Protein AF-A0A432Y8A5-F1 (afdb_monomer_lite)

Radius of gyration: 12.71 Å; chains: 1; bounding box: 31×30×30 Å

Organism: NCBI:txid263723

Secondary structure (DSSP, 8-state):
------SEEEETTEEEE--TTSEEEEE--TTS-EEEEETTEEEEE---S--BTTEEEEEHHHHHSS--SEEEEEETTEEEEEETT-TT--EEEEP-

Sequence (96 aa):
MLGNEEPFSVTGNTILLRNDNKKLLLVTGDRYKNILVSRSGVEMSEWNAERRPGVRVISLQEIFKRDKTYFFIRAGGIEYQIDLKFEESPITEMKF

pLDDT: mean 91.14, std 10.97, range [37.91, 98.19]

Structure (mmCIF, N/CA/C/O backbone):
data_AF-A0A432Y8A5-F1
#
_entry.id   AF-A0A432Y8A5-F1
#
loop_
_atom_site.group_PDB
_atom_site.id
_atom_site.type_symbol
_atom_site.label_atom_id
_atom_site.label_alt_id
_atom_site.label_comp_id
_atom_site.label_asym_id
_atom_site.label_entity_id
_atom_site.label_seq_id
_atom_site.pdbx_PDB_ins_code
_atom_site.Cartn_x
_atom_site.Cartn_y
_atom_site.Cartn_z
_atom_site.occupancy
_atom_site.B_iso_or_equiv
_atom_site.auth_seq_id
_atom_site.auth_comp_id
_atom_site.auth_asym_id
_atom_site.auth_atom_id
_atom_site.pdbx_PDB_model_num
ATOM 1 N N . MET A 1 1 ? 18.313 -14.303 -18.324 1.00 37.91 1 MET A N 1
ATOM 2 C CA . MET A 1 1 ? 17.405 -14.814 -17.277 1.00 37.91 1 MET A CA 1
ATOM 3 C C . MET A 1 1 ? 16.720 -13.604 -16.663 1.00 37.91 1 MET A C 1
ATOM 5 O O . MET A 1 1 ? 17.399 -12.827 -16.010 1.00 37.91 1 MET A O 1
ATOM 9 N N . LEU A 1 2 ? 15.445 -13.354 -16.974 1.00 46.56 2 LEU A N 1
ATOM 10 C CA . LEU A 1 2 ? 14.686 -12.275 -16.331 1.00 46.56 2 LEU A CA 1
ATOM 11 C C . LEU A 1 2 ? 14.425 -12.727 -14.896 1.00 46.56 2 LEU A C 1
ATOM 13 O O . LEU A 1 2 ? 13.635 -13.643 -14.677 1.00 46.56 2 LEU A O 1
ATOM 17 N N . GLY A 1 3 ? 15.203 -12.178 -13.964 1.00 46.47 3 GLY A N 1
ATOM 18 C CA . GLY A 1 3 ? 15.157 -12.540 -12.557 1.00 46.47 3 GLY A CA 1
ATOM 19 C C . GLY A 1 3 ? 13.729 -12.462 -12.036 1.00 46.47 3 GLY A C 1
ATOM 20 O O . GLY A 1 3 ? 13.020 -11.483 -12.267 1.00 46.47 3 GLY A O 1
ATOM 21 N N . ASN A 1 4 ? 13.319 -13.515 -11.339 1.00 57.06 4 ASN A N 1
ATOM 22 C CA . ASN A 1 4 ? 12.084 -13.598 -10.565 1.00 57.06 4 ASN A CA 1
ATOM 23 C C . ASN A 1 4 ? 12.197 -12.691 -9.320 1.00 57.06 4 ASN A C 1
ATOM 25 O O . ASN A 1 4 ? 11.989 -13.136 -8.196 1.00 57.06 4 ASN A O 1
ATOM 29 N N . GLU A 1 5 ? 12.630 -11.440 -9.497 1.00 64.69 5 GLU A N 1
ATOM 30 C CA . GLU A 1 5 ? 12.723 -10.492 -8.397 1.00 64.69 5 GLU A CA 1
ATOM 31 C C . GLU A 1 5 ? 11.316 -10.238 -7.872 1.00 64.69 5 GLU A C 1
ATOM 33 O O . GLU A 1 5 ? 10.397 -9.902 -8.631 1.00 64.69 5 GLU A O 1
ATOM 38 N N . GLU A 1 6 ? 11.137 -10.448 -6.567 1.00 83.12 6 GLU A N 1
ATOM 39 C CA . GLU A 1 6 ? 9.872 -10.143 -5.923 1.00 83.12 6 GLU A CA 1
ATOM 40 C C . GLU A 1 6 ? 9.510 -8.678 -6.197 1.00 83.12 6 GLU A C 1
ATOM 42 O O . GLU A 1 6 ? 10.354 -7.787 -6.058 1.00 83.12 6 GLU A O 1
ATOM 47 N N . PRO A 1 7 ? 8.255 -8.391 -6.589 1.00 89.50 7 PRO A N 1
ATOM 48 C CA . PRO A 1 7 ? 7.874 -7.050 -7.017 1.00 89.50 7 PRO A CA 1
ATOM 49 C C . PRO A 1 7 ? 7.917 -6.028 -5.874 1.00 89.50 7 PRO A C 1
ATOM 51 O O . PRO A 1 7 ? 7.792 -4.829 -6.122 1.00 89.50 7 PRO A O 1
ATOM 54 N N . PHE A 1 8 ? 8.101 -6.484 -4.635 1.00 94.56 8 PHE A N 1
ATOM 55 C CA . PHE A 1 8 ? 8.144 -5.667 -3.438 1.00 94.56 8 PHE A CA 1
ATOM 56 C C . PHE A 1 8 ? 9.075 -6.269 -2.383 1.00 94.56 8 PHE A C 1
ATOM 58 O O . PHE A 1 8 ? 9.466 -7.426 -2.473 1.00 94.56 8 PHE A O 1
ATOM 65 N N . SER A 1 9 ? 9.401 -5.486 -1.359 1.00 95.19 9 SER A N 1
ATOM 66 C CA . SER A 1 9 ? 9.990 -5.991 -0.116 1.00 95.19 9 SER A CA 1
ATOM 67 C C . SER A 1 9 ? 9.391 -5.289 1.089 1.00 95.19 9 SER A C 1
ATOM 69 O O . SER A 1 9 ? 8.847 -4.193 0.960 1.00 95.19 9 SER A O 1
ATOM 71 N N . VAL A 1 10 ? 9.549 -5.885 2.266 1.00 95.19 10 VAL A N 1
ATOM 72 C CA . VAL A 1 10 ? 9.047 -5.330 3.524 1.00 95.19 10 VAL A CA 1
ATOM 73 C C . VAL A 1 10 ? 10.211 -5.140 4.482 1.00 95.19 10 VAL A C 1
ATOM 75 O O . VAL A 1 10 ? 10.943 -6.087 4.759 1.00 95.19 10 VAL A O 1
ATOM 78 N N . THR A 1 11 ? 10.366 -3.923 4.996 1.00 94.69 11 THR A N 1
ATOM 79 C CA . THR A 1 11 ? 11.391 -3.581 5.987 1.00 94.69 11 THR A CA 1
ATOM 80 C C . THR A 1 11 ? 10.716 -2.898 7.165 1.00 94.69 11 THR A C 1
ATOM 82 O O . THR A 1 11 ? 10.224 -1.777 7.045 1.00 94.69 11 THR A O 1
ATOM 85 N N . GLY A 1 12 ? 10.670 -3.578 8.312 1.00 92.94 12 GLY A N 1
ATOM 86 C CA . GLY A 1 12 ? 9.989 -3.074 9.502 1.00 92.94 12 GLY A CA 1
ATOM 87 C C . GLY A 1 12 ? 8.502 -2.825 9.239 1.00 92.94 12 GLY A C 1
ATOM 88 O O . GLY A 1 12 ? 7.723 -3.768 9.129 1.00 92.94 12 GLY A O 1
ATOM 89 N N . ASN A 1 13 ? 8.118 -1.550 9.146 1.00 95.00 13 ASN A N 1
ATOM 90 C CA . ASN A 1 13 ? 6.741 -1.123 8.893 1.00 95.00 13 ASN A CA 1
ATOM 91 C C . ASN A 1 13 ? 6.519 -0.537 7.488 1.00 95.00 13 ASN A C 1
ATOM 93 O O . ASN A 1 13 ? 5.502 0.112 7.250 1.00 95.00 13 ASN A O 1
ATOM 97 N N . THR A 1 14 ? 7.478 -0.723 6.583 1.00 96.94 14 THR A N 1
ATOM 98 C CA . THR A 1 14 ? 7.465 -0.110 5.255 1.00 96.94 14 THR A CA 1
ATOM 99 C C . THR A 1 14 ? 7.412 -1.182 4.178 1.00 96.94 14 THR A C 1
ATOM 101 O O . THR A 1 14 ? 8.241 -2.093 4.157 1.00 96.94 14 THR A O 1
ATOM 104 N N . ILE A 1 15 ? 6.455 -1.054 3.263 1.00 97.12 15 ILE A N 1
ATOM 105 C CA . ILE A 1 15 ? 6.365 -1.841 2.032 1.00 97.12 15 ILE A CA 1
ATOM 106 C C . ILE A 1 15 ? 7.024 -1.029 0.917 1.00 97.12 15 ILE A C 1
ATOM 108 O O . ILE A 1 15 ? 6.617 0.093 0.649 1.00 97.12 15 ILE A O 1
ATOM 112 N N . LEU A 1 16 ? 8.034 -1.580 0.253 1.00 96.81 16 LEU A N 1
ATOM 113 C CA . LEU A 1 16 ? 8.702 -0.955 -0.889 1.00 96.81 16 LEU A CA 1
ATOM 114 C C . LEU A 1 16 ? 8.288 -1.666 -2.176 1.00 96.81 16 LEU A C 1
ATOM 116 O O . LEU A 1 16 ? 8.555 -2.859 -2.305 1.00 96.81 16 LEU A O 1
ATOM 120 N N . LEU A 1 17 ? 7.713 -0.942 -3.139 1.00 96.25 17 LEU A N 1
ATOM 121 C CA . LEU A 1 17 ? 7.578 -1.413 -4.517 1.00 96.25 17 LEU A CA 1
ATOM 122 C C . LEU A 1 17 ? 8.968 -1.401 -5.169 1.00 96.25 17 LEU A C 1
ATOM 124 O O . LEU A 1 17 ? 9.564 -0.343 -5.340 1.00 96.25 17 LEU A O 1
ATOM 128 N N . ARG A 1 18 ? 9.504 -2.581 -5.495 1.00 93.94 18 ARG A N 1
ATOM 129 C CA . ARG A 1 18 ? 10.824 -2.721 -6.137 1.00 93.94 18 ARG A CA 1
ATOM 130 C C . ARG A 1 18 ? 10.731 -2.695 -7.650 1.00 93.94 18 ARG A C 1
ATOM 132 O O . ARG A 1 18 ? 11.610 -2.165 -8.319 1.00 93.94 18 ARG A O 1
ATOM 139 N N . ASN A 1 19 ? 9.680 -3.315 -8.180 1.00 91.12 19 ASN A N 1
ATOM 140 C CA . ASN A 1 19 ? 9.466 -3.409 -9.611 1.00 91.12 19 ASN A CA 1
ATOM 141 C C . ASN A 1 19 ? 8.349 -2.461 -10.032 1.00 91.12 19 ASN A C 1
ATOM 143 O O . ASN A 1 19 ? 7.169 -2.803 -9.978 1.00 91.12 19 ASN A O 1
ATOM 147 N N . ASP A 1 20 ? 8.753 -1.299 -10.523 1.00 86.62 20 ASP A N 1
ATOM 148 C CA . ASP A 1 20 ? 7.862 -0.245 -10.997 1.00 86.62 20 ASP A CA 1
ATOM 149 C C . ASP A 1 20 ? 6.983 -0.652 -12.198 1.00 86.62 20 ASP A C 1
ATOM 151 O O . ASP A 1 20 ? 5.973 -0.004 -12.474 1.00 86.62 20 ASP A O 1
ATOM 155 N N . ASN A 1 21 ? 7.319 -1.739 -12.906 1.00 90.06 21 ASN A N 1
ATOM 156 C CA . ASN A 1 21 ? 6.489 -2.288 -13.987 1.00 90.06 21 ASN A CA 1
ATOM 157 C C . ASN A 1 21 ? 5.360 -3.199 -13.472 1.00 90.06 21 ASN A C 1
ATOM 159 O O . ASN A 1 21 ? 4.567 -3.718 -14.263 1.00 90.06 21 ASN A O 1
ATOM 163 N N . LYS A 1 22 ? 5.304 -3.457 -12.162 1.00 91.94 22 LYS A N 1
ATOM 164 C CA . LYS A 1 22 ? 4.264 -4.254 -11.510 1.00 91.94 22 LYS A CA 1
ATOM 165 C C . LYS A 1 22 ? 3.419 -3.365 -10.607 1.00 91.94 22 LYS A C 1
ATOM 167 O O . LYS A 1 22 ? 3.855 -2.320 -10.136 1.00 91.94 22 LYS A O 1
ATOM 172 N N . LYS A 1 23 ? 2.192 -3.812 -10.354 1.00 95.88 23 LYS A N 1
ATOM 173 C CA . LYS A 1 23 ? 1.311 -3.223 -9.343 1.00 95.88 23 LYS A CA 1
ATOM 174 C C . LYS A 1 23 ? 1.133 -4.193 -8.185 1.00 95.88 23 LYS A C 1
ATOM 176 O O . LYS A 1 23 ? 1.154 -5.408 -8.401 1.00 95.88 23 LYS A O 1
ATOM 181 N N . LEU A 1 24 ? 0.912 -3.672 -6.985 1.00 96.50 24 LEU A N 1
ATOM 182 C CA . LEU A 1 24 ? 0.506 -4.464 -5.826 1.00 96.50 24 LEU A CA 1
ATOM 183 C C . LEU A 1 24 ? -0.912 -4.074 -5.439 1.00 96.50 24 LEU A C 1
ATOM 185 O O . LEU A 1 24 ? -1.200 -2.891 -5.309 1.00 96.50 24 LEU A O 1
ATOM 189 N N . LEU A 1 25 ? -1.774 -5.057 -5.223 1.00 97.38 25 LEU A N 1
ATOM 190 C CA . LEU A 1 25 ? -3.041 -4.854 -4.5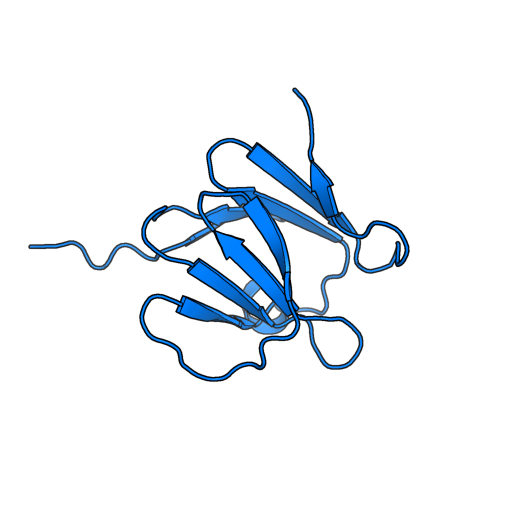38 1.00 97.38 25 LEU A CA 1
ATOM 191 C C . LEU A 1 25 ? -2.882 -5.386 -3.115 1.00 97.38 25 LEU A C 1
ATOM 193 O O . LEU A 1 25 ? -2.785 -6.600 -2.918 1.00 97.38 25 LEU A O 1
ATOM 197 N N . LEU A 1 26 ? -2.813 -4.479 -2.145 1.00 96.69 26 LEU A N 1
ATOM 198 C CA . LEU A 1 26 ? -2.726 -4.805 -0.729 1.00 96.69 26 LEU A CA 1
ATOM 199 C C . LEU A 1 26 ? -4.139 -5.002 -0.180 1.00 96.69 26 LEU A C 1
ATOM 201 O O . LEU A 1 26 ? -4.939 -4.066 -0.156 1.00 96.69 26 LEU A O 1
ATOM 205 N N . VAL A 1 27 ? -4.434 -6.224 0.249 1.00 95.88 27 VAL A N 1
ATOM 206 C CA . VAL A 1 27 ? -5.721 -6.605 0.823 1.00 95.88 27 VAL A CA 1
ATOM 207 C C . VAL A 1 27 ? -5.720 -6.248 2.305 1.00 95.88 27 VAL A C 1
ATOM 209 O O . VAL A 1 27 ? -4.920 -6.787 3.074 1.00 95.88 27 VAL A O 1
ATOM 212 N N . THR A 1 28 ? -6.580 -5.306 2.684 1.00 91.62 28 THR A N 1
ATOM 213 C CA . THR A 1 28 ? -6.633 -4.691 4.023 1.00 91.62 28 THR A CA 1
ATOM 214 C C . THR A 1 28 ? -7.605 -5.401 4.976 1.00 91.62 28 THR A C 1
ATOM 216 O O . THR A 1 28 ? -7.444 -5.279 6.189 1.00 91.62 28 THR A O 1
ATOM 219 N N . GLY A 1 29 ? -8.562 -6.173 4.441 1.00 85.50 29 GLY A N 1
ATOM 220 C CA . GLY A 1 29 ? -9.622 -6.882 5.176 1.00 85.50 29 GLY A CA 1
ATOM 221 C C . GLY A 1 29 ? -11.004 -6.239 4.986 1.00 85.50 29 GLY A C 1
ATOM 222 O O . GLY A 1 29 ? -11.133 -5.257 4.269 1.00 85.50 29 GLY A O 1
ATOM 223 N N . ASP A 1 30 ? -12.044 -6.759 5.644 1.00 86.19 30 ASP A N 1
ATOM 224 C CA . ASP A 1 30 ? -13.443 -6.355 5.372 1.00 86.19 30 ASP A CA 1
ATOM 225 C C . ASP A 1 30 ? -13.798 -4.924 5.812 1.00 86.19 30 ASP A C 1
ATOM 227 O O . ASP A 1 30 ? -14.810 -4.368 5.392 1.00 86.19 30 ASP A O 1
ATOM 231 N N . ARG A 1 31 ? -12.993 -4.324 6.697 1.00 89.62 31 ARG A N 1
ATOM 232 C CA . ARG A 1 31 ? -13.279 -3.003 7.286 1.00 89.62 31 ARG A CA 1
ATOM 233 C C . ARG A 1 31 ? -12.819 -1.832 6.428 1.00 89.62 31 ARG A C 1
ATOM 235 O O . ARG A 1 31 ? -13.291 -0.720 6.636 1.00 89.62 31 ARG A O 1
ATOM 242 N N . TYR A 1 32 ? -11.876 -2.058 5.521 1.00 92.81 32 TYR A N 1
ATOM 243 C CA . TYR A 1 32 ? -11.215 -0.994 4.777 1.00 92.81 32 TYR A CA 1
ATOM 244 C C . TYR A 1 32 ? -11.160 -1.356 3.300 1.00 92.81 32 TYR A C 1
ATOM 246 O O . TYR A 1 32 ? -11.108 -2.525 2.934 1.00 92.81 32 TYR A O 1
ATOM 254 N N . LYS A 1 33 ? -11.129 -0.346 2.429 1.00 95.06 33 LYS A N 1
ATOM 255 C CA . LYS A 1 33 ? -10.856 -0.588 1.010 1.00 95.06 33 LYS A CA 1
ATOM 256 C C . LYS A 1 33 ? -9.437 -1.130 0.840 1.00 95.06 33 LYS A C 1
ATOM 258 O O . LYS A 1 33 ? -8.550 -0.847 1.651 1.00 95.06 33 LYS A O 1
ATOM 263 N N . ASN A 1 34 ? -9.220 -1.901 -0.219 1.00 96.44 34 ASN A N 1
ATOM 264 C CA . ASN A 1 34 ? -7.884 -2.369 -0.574 1.00 96.44 34 ASN A CA 1
ATOM 265 C C . ASN A 1 34 ? -7.032 -1.194 -1.061 1.00 96.44 34 ASN A C 1
ATOM 267 O O . ASN A 1 34 ? -7.556 -0.134 -1.398 1.00 96.44 34 ASN A O 1
ATOM 271 N N . ILE A 1 35 ? -5.718 -1.378 -1.122 1.00 97.62 35 ILE A N 1
ATOM 272 C CA . ILE A 1 35 ? -4.795 -0.324 -1.554 1.00 97.62 35 ILE A CA 1
ATOM 273 C C . ILE A 1 35 ? -4.088 -0.777 -2.821 1.00 97.62 35 ILE A C 1
ATOM 275 O O . ILE A 1 35 ? -3.456 -1.835 -2.837 1.00 97.62 35 ILE A O 1
ATOM 279 N N . LEU A 1 36 ? -4.177 0.023 -3.881 1.00 97.69 36 LEU A N 1
ATOM 280 C CA . LEU A 1 36 ? -3.412 -0.191 -5.100 1.00 97.69 36 LEU A CA 1
ATOM 281 C C . LEU A 1 36 ? -2.108 0.604 -5.024 1.00 97.69 36 LEU A C 1
ATOM 283 O O . LEU A 1 36 ? -2.106 1.813 -4.814 1.00 97.69 36 LEU A O 1
ATOM 287 N N . VAL A 1 37 ? -0.994 -0.094 -5.213 1.00 97.69 37 VAL A N 1
ATOM 288 C CA . VAL A 1 37 ? 0.357 0.469 -5.241 1.00 97.69 37 VAL A CA 1
ATOM 289 C C . VAL A 1 37 ? 0.928 0.295 -6.635 1.00 97.69 37 VAL A C 1
ATOM 291 O O . VAL A 1 37 ? 0.909 -0.800 -7.204 1.00 97.69 37 VAL A O 1
ATOM 294 N N . SER A 1 38 ? 1.463 1.373 -7.187 1.00 96.88 38 SER A N 1
ATOM 295 C CA . SER A 1 38 ? 2.099 1.393 -8.498 1.00 96.88 38 SER A CA 1
ATOM 296 C C . SER A 1 38 ? 3.212 2.434 -8.531 1.00 96.88 38 SER A C 1
ATOM 298 O O . SER A 1 38 ? 3.313 3.262 -7.630 1.00 96.88 38 SER A O 1
ATOM 300 N N . ARG A 1 39 ? 4.014 2.446 -9.600 1.00 95.25 39 ARG A N 1
ATOM 301 C CA . ARG A 1 39 ? 5.014 3.501 -9.817 1.00 95.25 39 ARG A CA 1
ATOM 302 C C . ARG A 1 39 ? 4.421 4.914 -9.736 1.00 95.25 39 ARG A C 1
ATOM 304 O O . ARG A 1 39 ? 5.106 5.822 -9.290 1.00 95.25 39 ARG A O 1
ATOM 311 N N . SER A 1 40 ? 3.180 5.106 -10.193 1.00 94.56 40 SER A N 1
ATOM 312 C CA . SER A 1 40 ? 2.525 6.420 -10.218 1.00 94.56 40 SER A CA 1
ATOM 313 C C . SER A 1 40 ? 1.953 6.857 -8.871 1.00 94.56 40 SER A C 1
ATOM 315 O O . SER A 1 40 ? 1.518 7.996 -8.764 1.00 94.56 40 SER A O 1
ATOM 317 N N . GLY A 1 41 ? 1.928 5.976 -7.868 1.00 96.31 41 GLY A N 1
ATOM 318 C CA . GLY A 1 41 ? 1.475 6.316 -6.525 1.00 96.31 41 GLY A CA 1
ATOM 319 C C . GLY A 1 41 ? 0.678 5.214 -5.839 1.00 96.31 41 GLY A C 1
ATOM 320 O O . GLY A 1 41 ? 0.651 4.054 -6.276 1.00 96.31 41 GLY A O 1
ATOM 321 N N . VAL A 1 42 ? 0.044 5.615 -4.739 1.00 97.81 42 VAL A N 1
ATOM 322 C CA . VAL A 1 42 ? -0.719 4.768 -3.822 1.00 97.81 42 VAL A CA 1
ATOM 323 C C . VAL A 1 42 ? -2.129 5.327 -3.687 1.00 97.81 42 VAL A C 1
ATOM 325 O O . VAL A 1 42 ? -2.297 6.506 -3.386 1.00 97.81 42 VAL A O 1
ATOM 328 N N . GLU A 1 43 ? -3.137 4.482 -3.882 1.00 97.44 43 GLU A N 1
ATOM 329 C CA . GLU A 1 43 ? -4.544 4.885 -3.832 1.00 97.44 43 GLU A CA 1
ATOM 330 C C . GLU A 1 43 ? -5.427 3.821 -3.174 1.00 97.44 43 GLU A C 1
ATOM 332 O O . GLU A 1 43 ? -5.141 2.621 -3.233 1.00 97.44 43 GLU A O 1
ATOM 337 N N . MET A 1 44 ? -6.530 4.260 -2.563 1.00 96.50 44 MET A N 1
ATOM 338 C CA . MET A 1 44 ? -7.595 3.352 -2.139 1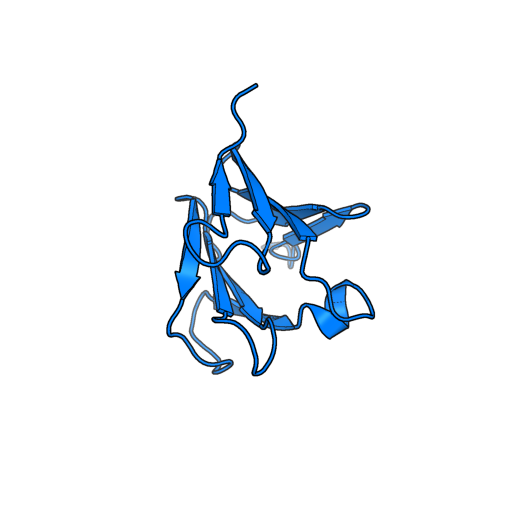.00 96.50 44 MET A CA 1
ATOM 339 C C . MET A 1 44 ? -8.285 2.790 -3.383 1.00 96.50 44 MET A C 1
ATOM 341 O O . MET A 1 44 ? -8.536 3.510 -4.346 1.00 96.50 44 MET A O 1
ATOM 345 N N . SER A 1 45 ? -8.595 1.500 -3.372 1.00 95.50 45 SER A N 1
ATOM 346 C CA . SER A 1 45 ? -9.049 0.766 -4.546 1.00 95.50 45 SER A CA 1
ATOM 347 C C . SER A 1 45 ? -10.353 0.026 -4.282 1.00 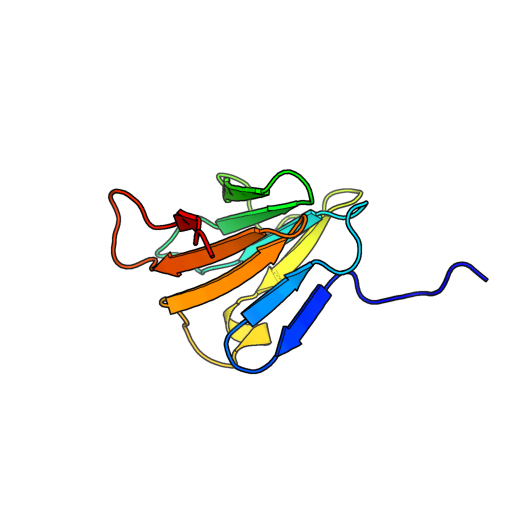95.50 45 SER A C 1
ATOM 349 O O . SER A 1 45 ? -10.513 -0.632 -3.256 1.00 95.50 45 SER A O 1
ATOM 351 N N . GLU A 1 46 ? -11.244 0.056 -5.273 1.00 94.69 46 GLU A N 1
ATOM 352 C CA . GLU A 1 46 ? -12.452 -0.781 -5.327 1.00 94.69 46 GLU A CA 1
ATOM 353 C C . GLU A 1 46 ? -12.156 -2.209 -5.821 1.00 94.69 46 GLU A C 1
ATOM 355 O O . GLU A 1 46 ? -13.062 -3.010 -6.040 1.00 94.69 46 GLU A O 1
ATOM 360 N N . TRP A 1 47 ? -10.889 -2.542 -6.089 1.00 95.25 47 TRP A N 1
ATOM 361 C CA . TRP A 1 47 ? -10.538 -3.857 -6.606 1.00 95.25 47 TRP A CA 1
ATOM 362 C C . TRP A 1 47 ? -10.577 -4.919 -5.514 1.00 95.25 47 TRP A C 1
ATOM 364 O O . TRP A 1 47 ? -9.910 -4.811 -4.486 1.00 95.25 47 TRP A O 1
ATOM 374 N N . ASN A 1 48 ? -11.277 -6.012 -5.806 1.00 92.69 48 ASN A N 1
ATOM 375 C CA . ASN A 1 48 ? -11.288 -7.220 -4.984 1.00 92.69 48 ASN A CA 1
ATOM 376 C C . ASN A 1 48 ? -9.998 -8.037 -5.161 1.00 92.69 48 ASN A C 1
ATOM 378 O O . ASN A 1 48 ? -9.259 -7.839 -6.127 1.00 92.69 48 ASN A O 1
ATOM 382 N N . ALA A 1 49 ? -9.764 -9.022 -4.291 1.00 91.88 49 ALA A N 1
ATOM 383 C CA . ALA A 1 49 ? -8.566 -9.876 -4.261 1.00 91.88 49 ALA A CA 1
ATOM 384 C C . ALA A 1 49 ? -8.405 -10.861 -5.453 1.00 91.88 49 ALA A C 1
ATOM 386 O O . ALA A 1 49 ? -7.706 -11.870 -5.364 1.00 91.88 49 ALA A O 1
ATOM 387 N N . GLU A 1 50 ? -9.037 -10.586 -6.590 1.00 92.25 50 GLU A N 1
ATOM 388 C CA . GLU A 1 50 ? -8.974 -11.409 -7.797 1.00 92.25 50 GLU A CA 1
ATOM 389 C C . GLU A 1 50 ? -7.633 -11.262 -8.526 1.00 92.25 50 GLU A C 1
ATOM 391 O O . GLU A 1 50 ? -7.056 -10.171 -8.626 1.00 92.25 50 GLU A O 1
ATOM 396 N N . ARG A 1 51 ? -7.148 -12.369 -9.102 1.00 90.25 51 ARG A N 1
ATOM 397 C CA . ARG A 1 51 ? -5.935 -12.357 -9.926 1.00 90.25 51 ARG A CA 1
ATOM 398 C C . ARG A 1 51 ? -6.150 -11.512 -11.177 1.00 90.25 51 ARG A C 1
ATOM 400 O O . ARG A 1 51 ? -7.063 -11.763 -11.956 1.00 90.25 51 ARG A O 1
ATOM 407 N N . ARG A 1 52 ? -5.238 -10.566 -11.405 1.00 92.06 52 ARG A N 1
ATOM 408 C CA . ARG A 1 52 ? -5.206 -9.712 -12.598 1.00 92.06 52 ARG A CA 1
ATOM 409 C C . ARG A 1 52 ? -3.807 -9.729 -13.221 1.00 92.06 52 ARG A C 1
ATOM 411 O O . ARG A 1 52 ? -2.818 -9.732 -12.482 1.00 92.06 52 ARG A O 1
ATOM 418 N N . PRO A 1 53 ? -3.682 -9.731 -14.559 1.00 89.81 53 PRO A N 1
ATOM 419 C CA . PRO A 1 53 ? -2.384 -9.630 -15.218 1.00 89.81 53 PRO A CA 1
ATOM 420 C C . PRO A 1 53 ? -1.610 -8.388 -14.760 1.00 89.81 53 PRO A C 1
ATOM 422 O O . PRO A 1 53 ? -2.159 -7.294 -14.690 1.00 89.81 53 PRO A O 1
ATOM 425 N N . GLY A 1 54 ? -0.327 -8.556 -14.428 1.00 88.56 54 GLY A N 1
ATOM 426 C CA . GLY A 1 54 ? 0.537 -7.447 -13.998 1.00 88.56 54 GLY A CA 1
ATOM 427 C C . GLY A 1 54 ? 0.295 -6.931 -12.572 1.00 88.56 54 GLY A C 1
ATOM 428 O O . GLY A 1 54 ? 1.038 -6.057 -12.125 1.00 88.56 54 GLY A O 1
ATOM 429 N N . VAL A 1 55 ? -0.674 -7.496 -11.844 1.00 94.31 55 VAL A N 1
ATOM 430 C CA . VAL A 1 55 ? -1.008 -7.119 -10.465 1.00 94.31 55 VAL A CA 1
ATOM 431 C C . VAL A 1 55 ? -0.708 -8.284 -9.530 1.00 94.31 55 VAL A C 1
ATOM 433 O O . VAL A 1 55 ? -1.207 -9.396 -9.706 1.00 94.31 55 VAL A O 1
ATOM 436 N N . ARG A 1 56 ? 0.102 -8.032 -8.505 1.00 93.94 56 ARG A N 1
ATOM 437 C CA . ARG A 1 56 ? 0.340 -8.975 -7.416 1.00 93.94 56 ARG A CA 1
ATOM 438 C C . ARG A 1 56 ? -0.624 -8.661 -6.276 1.00 93.94 56 ARG A C 1
ATOM 440 O O . ARG A 1 56 ? -0.555 -7.586 -5.697 1.00 93.94 56 ARG A O 1
ATOM 447 N N . VAL A 1 57 ? -1.506 -9.599 -5.954 1.00 95.19 57 VAL A N 1
ATOM 448 C CA . VAL A 1 57 ? -2.415 -9.495 -4.802 1.00 95.19 57 VAL A CA 1
ATOM 449 C C . VAL A 1 57 ? -1.704 -10.021 -3.558 1.00 95.19 57 VAL A C 1
ATOM 451 O O . VAL A 1 57 ? -1.080 -11.082 -3.627 1.00 95.19 57 VAL A O 1
ATOM 454 N N . ILE A 1 58 ? -1.749 -9.270 -2.456 1.00 93.88 58 ILE A N 1
ATOM 455 C CA . ILE A 1 58 ? -1.047 -9.602 -1.210 1.00 93.88 58 ILE A CA 1
ATOM 456 C C . ILE A 1 58 ? -1.909 -9.205 -0.015 1.00 93.88 58 ILE A C 1
ATOM 458 O O . ILE A 1 58 ? -2.405 -8.087 0.030 1.00 93.88 58 ILE A O 1
ATOM 462 N N . SER A 1 59 ? -2.044 -10.080 0.979 1.00 94.00 59 SER A N 1
ATOM 463 C CA . SER A 1 59 ? -2.719 -9.746 2.236 1.00 94.00 59 SER A CA 1
ATOM 464 C C . SER A 1 59 ? -1.803 -8.975 3.190 1.00 94.00 59 SER A C 1
ATOM 466 O O . SER A 1 59 ? -0.677 -9.399 3.464 1.00 94.00 59 SER A O 1
ATOM 468 N N . LEU A 1 60 ? -2.289 -7.859 3.748 1.00 93.94 60 LEU A N 1
ATOM 469 C CA . LEU A 1 60 ? -1.573 -7.136 4.805 1.00 93.94 60 LEU A CA 1
ATOM 470 C C . LEU A 1 60 ? -1.407 -7.986 6.064 1.00 93.94 60 LEU A C 1
ATOM 472 O O . LEU A 1 60 ? -0.356 -7.930 6.703 1.00 93.94 60 LEU A O 1
ATOM 476 N N . GLN A 1 61 ? -2.408 -8.804 6.393 1.00 92.31 61 GLN A N 1
ATOM 477 C CA . GLN A 1 61 ? -2.341 -9.728 7.519 1.00 92.31 61 GLN A CA 1
ATOM 478 C C . GLN A 1 61 ? -1.236 -10.771 7.304 1.00 92.31 61 GLN A C 1
ATOM 480 O O . GLN A 1 61 ? -0.510 -11.104 8.237 1.00 92.31 61 GLN A O 1
ATOM 485 N N . GLU A 1 62 ? -1.041 -11.245 6.070 1.00 91.44 62 GLU A N 1
ATOM 486 C CA . GLU A 1 62 ? 0.047 -12.171 5.741 1.00 91.44 62 GLU A CA 1
ATOM 487 C C . GLU A 1 62 ? 1.425 -11.505 5.794 1.00 91.44 62 GLU A C 1
ATOM 489 O O . GLU A 1 62 ? 2.377 -12.139 6.262 1.00 91.44 62 GLU A O 1
ATOM 494 N N . ILE A 1 63 ? 1.528 -10.247 5.347 1.00 92.50 63 ILE A N 1
ATOM 495 C CA . ILE A 1 63 ? 2.766 -9.457 5.388 1.00 92.50 63 ILE A CA 1
ATOM 496 C C . ILE A 1 63 ? 3.177 -9.174 6.835 1.00 92.50 63 ILE A C 1
ATOM 498 O O . ILE A 1 63 ? 4.300 -9.470 7.237 1.00 92.50 63 ILE A O 1
ATOM 502 N N . PHE A 1 64 ? 2.271 -8.599 7.625 1.00 92.75 64 PHE A N 1
ATOM 503 C CA . PHE A 1 64 ? 2.592 -8.076 8.951 1.00 92.75 64 PHE A CA 1
ATOM 504 C C . PHE A 1 64 ? 2.291 -9.046 10.094 1.00 92.75 64 PHE A C 1
ATOM 506 O O . PHE A 1 64 ? 2.610 -8.736 11.243 1.00 92.75 64 PHE A O 1
ATOM 513 N N . LYS A 1 65 ? 1.687 -10.204 9.798 1.00 91.19 65 LYS A N 1
ATOM 514 C CA . LYS A 1 65 ? 1.243 -11.220 10.772 1.00 91.19 65 LYS A CA 1
ATOM 515 C C . LYS A 1 65 ? 0.234 -10.696 11.804 1.00 91.19 65 LYS A C 1
ATOM 517 O O . LYS A 1 65 ? 0.071 -11.289 12.865 1.00 91.19 65 LYS A O 1
ATOM 522 N N . ARG A 1 66 ? -0.422 -9.571 11.505 1.00 89.62 66 ARG A N 1
ATOM 523 C CA . ARG A 1 66 ? -1.454 -8.916 12.320 1.00 89.62 66 ARG A CA 1
ATOM 524 C C . ARG A 1 66 ? -2.220 -7.901 11.486 1.00 89.62 66 ARG A C 1
ATOM 526 O O . ARG A 1 66 ? -1.709 -7.434 10.467 1.00 89.62 66 ARG A O 1
ATOM 533 N N . ASP A 1 67 ? -3.370 -7.483 11.993 1.00 84.69 67 ASP A N 1
ATOM 534 C CA . ASP A 1 67 ? -4.120 -6.376 11.412 1.00 84.69 67 ASP A CA 1
ATOM 535 C C . ASP A 1 67 ? -3.355 -5.069 11.623 1.00 84.69 67 ASP A C 1
ATOM 537 O O . ASP A 1 67 ? -2.999 -4.682 12.742 1.00 84.69 67 ASP A O 1
ATOM 541 N N . LYS A 1 68 ? -3.050 -4.405 10.513 1.00 90.00 68 LYS A N 1
ATOM 542 C CA . LYS A 1 68 ? -2.213 -3.212 10.465 1.00 90.00 68 LYS A CA 1
ATOM 543 C C . LYS A 1 68 ? -3.013 -2.085 9.840 1.00 90.00 68 LYS A C 1
ATOM 545 O O . LYS A 1 68 ? -3.339 -2.133 8.663 1.00 90.00 68 LYS A O 1
ATOM 550 N N . THR A 1 69 ? -3.289 -1.057 10.636 1.00 94.44 69 THR A N 1
ATOM 551 C CA . THR A 1 69 ? -3.947 0.167 10.157 1.00 94.44 69 THR A CA 1
ATOM 552 C C . THR A 1 69 ? -2.961 1.295 9.890 1.00 94.44 69 THR A C 1
ATOM 554 O O . THR A 1 69 ? -3.328 2.241 9.216 1.00 94.44 69 THR A O 1
ATOM 557 N N . TYR A 1 70 ? -1.731 1.198 10.414 1.00 96.00 70 TYR A N 1
ATOM 558 C CA . TYR A 1 70 ? -0.705 2.233 10.283 1.00 96.00 70 TYR A CA 1
ATOM 559 C C . TYR A 1 70 ? 0.628 1.670 9.783 1.00 96.00 70 TYR A C 1
ATOM 561 O O . TYR A 1 70 ? 1.262 0.850 10.471 1.00 96.00 70 TYR A O 1
ATOM 569 N N . PHE A 1 71 ? 1.059 2.103 8.600 1.00 97.44 71 PHE A N 1
ATOM 570 C CA . PHE A 1 71 ? 2.284 1.657 7.930 1.00 97.44 71 PHE A CA 1
ATOM 571 C C . PHE A 1 71 ? 2.716 2.618 6.824 1.00 97.44 71 PHE A C 1
ATOM 573 O O . PHE A 1 71 ? 2.038 3.600 6.554 1.00 97.44 71 PHE A O 1
ATOM 580 N N . PHE A 1 72 ? 3.863 2.345 6.207 1.00 98.00 72 PHE A N 1
ATOM 581 C CA . PHE A 1 72 ? 4.394 3.160 5.120 1.00 98.00 72 PHE A CA 1
ATOM 582 C C . PHE A 1 72 ? 4.464 2.359 3.827 1.00 98.00 72 PHE A C 1
ATOM 584 O O . PHE A 1 72 ? 4.726 1.152 3.839 1.00 98.00 72 PHE A O 1
ATOM 591 N N . ILE A 1 73 ? 4.275 3.038 2.704 1.00 97.81 73 ILE A N 1
ATOM 592 C CA . ILE A 1 73 ? 4.501 2.483 1.373 1.00 97.81 73 ILE A CA 1
ATOM 593 C C . ILE A 1 73 ? 5.493 3.384 0.649 1.00 97.81 73 ILE A C 1
ATOM 595 O O . ILE A 1 73 ? 5.299 4.589 0.591 1.00 97.81 73 ILE A O 1
ATOM 599 N N . ARG A 1 74 ? 6.547 2.811 0.070 1.00 97.06 74 ARG A N 1
ATOM 600 C CA . ARG A 1 74 ? 7.445 3.509 -0.850 1.00 97.06 74 ARG A CA 1
ATOM 601 C C . ARG A 1 74 ? 7.190 3.028 -2.266 1.00 97.06 74 ARG A C 1
ATOM 603 O O . ARG A 1 74 ? 7.314 1.833 -2.534 1.00 97.06 74 ARG A O 1
ATOM 610 N N . ALA A 1 75 ? 6.855 3.947 -3.161 1.00 96.06 75 ALA A N 1
ATOM 611 C CA . ALA A 1 75 ? 6.623 3.657 -4.570 1.00 96.06 75 ALA A CA 1
ATOM 612 C C . ALA A 1 75 ? 7.012 4.867 -5.423 1.00 96.06 75 ALA A C 1
ATOM 614 O O . ALA A 1 75 ? 6.766 6.003 -5.028 1.00 96.06 75 ALA A O 1
ATOM 615 N N . GLY A 1 76 ? 7.667 4.636 -6.566 1.00 93.00 76 GLY A N 1
ATOM 616 C CA . GLY A 1 76 ? 8.045 5.720 -7.481 1.00 93.00 76 GLY A CA 1
ATOM 617 C C . GLY A 1 76 ? 8.983 6.778 -6.882 1.00 93.00 76 GLY A C 1
ATOM 618 O O . GLY A 1 76 ? 9.002 7.909 -7.354 1.00 93.00 76 GLY A O 1
ATOM 619 N N . GLY A 1 77 ? 9.744 6.436 -5.836 1.00 92.31 77 GLY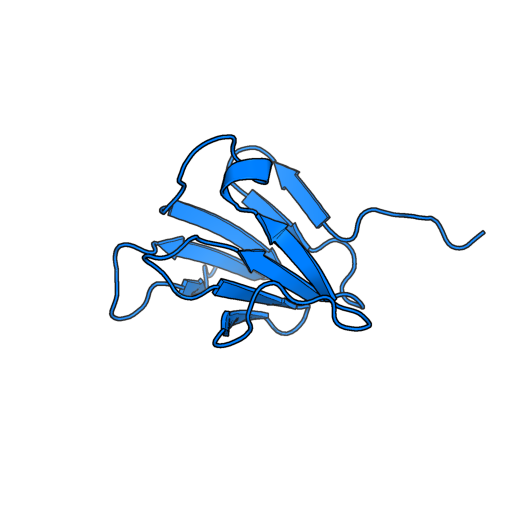 A N 1
ATOM 620 C CA . GLY A 1 77 ? 10.611 7.379 -5.117 1.00 92.31 77 GLY A CA 1
ATOM 621 C C . GLY A 1 77 ? 9.902 8.235 -4.061 1.00 92.31 77 GLY A C 1
ATOM 622 O O . GLY A 1 77 ? 10.560 9.043 -3.413 1.00 92.31 77 GLY A O 1
ATOM 623 N N . ILE A 1 78 ? 8.601 8.034 -3.851 1.00 95.56 78 ILE A N 1
ATOM 624 C CA . ILE A 1 78 ? 7.788 8.755 -2.870 1.00 95.56 78 ILE A CA 1
ATOM 625 C C . ILE A 1 78 ? 7.470 7.825 -1.695 1.00 95.56 78 ILE A C 1
ATOM 627 O O . ILE A 1 78 ? 7.223 6.630 -1.890 1.00 95.56 78 ILE A O 1
ATOM 631 N N . GLU A 1 79 ? 7.490 8.354 -0.469 1.00 97.56 79 GLU A N 1
ATOM 632 C CA . GLU A 1 79 ? 6.992 7.656 0.718 1.00 97.56 79 GLU A CA 1
ATOM 633 C C . GLU A 1 79 ? 5.579 8.136 1.058 1.00 97.56 79 GLU A C 1
ATOM 635 O O . GLU A 1 79 ? 5.312 9.330 1.144 1.00 97.56 79 GLU A O 1
ATOM 640 N N . TYR A 1 80 ? 4.682 7.186 1.273 1.00 98.19 80 TYR A N 1
ATOM 641 C CA . TYR A 1 80 ? 3.302 7.404 1.666 1.00 98.19 80 TYR A CA 1
ATOM 642 C C . TYR A 1 80 ? 3.110 6.863 3.075 1.00 98.19 80 TYR A C 1
ATOM 644 O O . TYR A 1 80 ? 3.407 5.696 3.342 1.00 98.19 80 TYR A O 1
ATOM 652 N N . GLN A 1 81 ? 2.586 7.691 3.969 1.00 98.06 81 GLN A N 1
ATOM 653 C CA . GLN A 1 81 ? 2.029 7.230 5.228 1.00 98.06 81 GLN A CA 1
ATOM 654 C C . GLN A 1 81 ? 0.610 6.721 4.984 1.00 98.06 81 GLN A C 1
ATOM 656 O O . GLN A 1 81 ? -0.205 7.411 4.377 1.00 98.0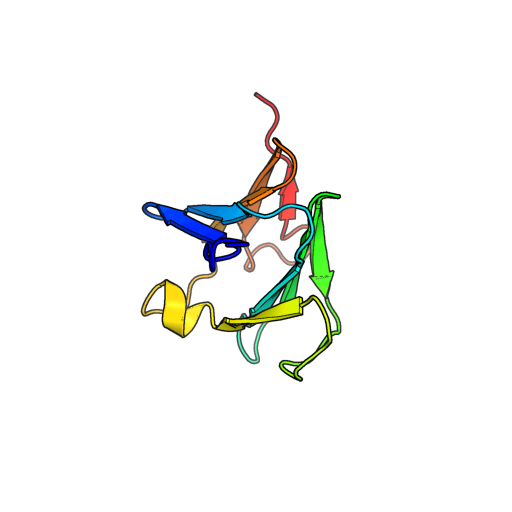6 81 GLN A O 1
ATOM 661 N N . ILE A 1 82 ? 0.317 5.532 5.497 1.00 98.00 82 ILE A N 1
ATOM 662 C CA . ILE A 1 82 ? -1.010 4.932 5.486 1.00 98.00 82 ILE A CA 1
ATOM 663 C C . ILE A 1 82 ? -1.534 4.925 6.914 1.00 98.00 82 ILE A C 1
ATOM 665 O O . ILE A 1 82 ? -0.918 4.303 7.779 1.00 98.00 82 ILE A O 1
ATOM 669 N N . ASP A 1 83 ? -2.663 5.586 7.147 1.00 96.88 83 ASP A N 1
ATOM 670 C CA . ASP A 1 83 ? -3.435 5.504 8.383 1.00 96.88 83 ASP A CA 1
ATOM 671 C C . ASP A 1 83 ? -4.907 5.226 8.065 1.00 96.88 83 ASP A C 1
ATOM 673 O O . ASP A 1 83 ? -5.715 6.128 7.860 1.00 96.88 83 ASP A O 1
ATOM 677 N N . LEU A 1 84 ? -5.271 3.944 8.049 1.00 94.75 84 LEU A N 1
ATOM 678 C CA . LEU A 1 84 ? -6.624 3.490 7.725 1.00 94.75 84 LEU A CA 1
ATOM 679 C C . LEU A 1 84 ? -7.680 3.948 8.741 1.00 94.75 84 LEU A C 1
ATOM 681 O O . LEU A 1 84 ? -8.869 3.825 8.468 1.00 94.75 84 LEU A O 1
ATOM 685 N N . LYS A 1 85 ? -7.276 4.447 9.917 1.00 94.44 85 LYS A N 1
ATOM 686 C CA . LYS A 1 85 ? -8.219 4.994 10.902 1.00 94.44 85 LYS A CA 1
ATOM 687 C C . LYS A 1 85 ? -8.623 6.431 10.586 1.00 94.44 85 LYS A C 1
ATOM 689 O O . LYS A 1 85 ? -9.614 6.898 11.139 1.00 94.44 85 LYS A O 1
ATOM 694 N N . PHE A 1 86 ? -7.875 7.128 9.733 1.00 93.50 86 PHE A N 1
ATOM 695 C CA . PHE A 1 86 ? -8.197 8.485 9.319 1.00 93.50 86 PHE A CA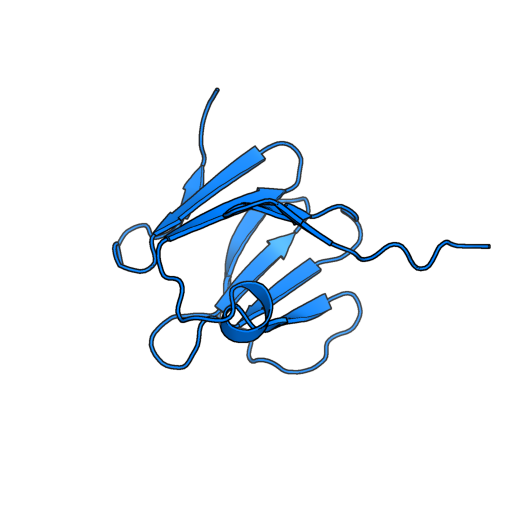 1
ATOM 696 C C . PHE A 1 86 ? -8.981 8.458 8.004 1.00 93.50 86 PHE A C 1
ATOM 698 O O . PHE A 1 86 ? -8.424 8.599 6.920 1.00 93.50 86 PHE A O 1
ATOM 705 N N . GLU A 1 87 ? -10.290 8.224 8.111 1.00 85.81 87 GLU A N 1
ATOM 706 C CA . GLU A 1 87 ? -11.167 7.918 6.970 1.00 85.81 87 GLU A CA 1
ATOM 707 C C . GLU A 1 87 ? -11.215 9.017 5.897 1.00 85.81 87 GLU A C 1
ATOM 709 O O . GLU A 1 87 ? -11.364 8.705 4.717 1.00 85.81 87 GLU A O 1
ATOM 714 N N . GLU A 1 88 ? -11.048 10.286 6.280 1.00 89.44 88 GLU A N 1
ATOM 715 C CA . GLU A 1 88 ? -11.075 11.415 5.341 1.00 89.44 88 GLU A CA 1
ATOM 716 C C . GLU A 1 88 ? -9.874 11.421 4.389 1.00 89.44 88 GLU A C 1
ATOM 718 O O . GLU A 1 88 ? -10.005 11.792 3.223 1.00 89.44 88 GLU A O 1
ATOM 723 N N . SER A 1 89 ? -8.697 11.014 4.874 1.00 91.56 89 SER A N 1
ATOM 724 C CA . SER A 1 89 ? -7.456 11.031 4.098 1.00 91.56 89 SER A CA 1
ATOM 725 C C . SER A 1 89 ? -6.480 9.957 4.595 1.00 91.56 89 SER A C 1
ATOM 727 O O . SER A 1 89 ? -5.448 10.280 5.189 1.00 91.56 89 SER A O 1
ATOM 729 N N . PRO A 1 90 ? -6.758 8.668 4.336 1.00 95.25 90 PRO A N 1
ATOM 730 C CA . PRO A 1 90 ? -5.981 7.563 4.896 1.00 95.25 90 PRO A CA 1
ATOM 731 C C . PRO A 1 90 ? -4.584 7.412 4.282 1.00 95.25 90 PRO A C 1
ATOM 733 O O . PRO A 1 90 ? -3.797 6.594 4.752 1.00 95.25 90 PRO A O 1
ATOM 736 N N . ILE A 1 91 ? -4.278 8.156 3.216 1.00 97.56 91 ILE A N 1
ATOM 737 C CA . ILE A 1 91 ? -3.002 8.128 2.502 1.00 97.56 91 ILE A CA 1
ATOM 738 C C . ILE A 1 91 ? -2.450 9.551 2.477 1.00 97.56 91 ILE A C 1
ATOM 740 O O . ILE A 1 91 ? -3.087 10.452 1.936 1.00 97.56 91 ILE A O 1
ATOM 744 N N . THR A 1 92 ? -1.248 9.733 3.015 1.00 97.12 92 THR A N 1
ATOM 745 C CA . THR A 1 92 ? -0.550 11.021 3.030 1.00 97.12 92 THR A CA 1
ATOM 746 C C . THR A 1 92 ? 0.808 10.869 2.366 1.00 97.12 92 THR A C 1
ATOM 748 O O . THR A 1 92 ? 1.622 10.052 2.791 1.00 97.12 92 THR A O 1
ATOM 751 N N . GLU A 1 93 ? 1.070 11.665 1.334 1.00 96.25 93 GLU A N 1
ATOM 752 C CA . GLU A 1 93 ? 2.401 11.776 0.742 1.00 96.25 93 GLU A CA 1
ATOM 753 C C . GLU A 1 93 ? 3.351 12.517 1.695 1.00 96.25 93 GLU A C 1
ATOM 755 O O . GLU A 1 93 ? 3.064 13.630 2.141 1.00 96.25 93 GLU A O 1
ATOM 760 N N . MET A 1 94 ? 4.491 11.902 2.001 1.00 94.44 94 MET A N 1
ATOM 761 C CA . MET A 1 94 ? 5.514 12.470 2.871 1.00 94.44 94 MET A CA 1
ATOM 762 C C . MET A 1 94 ? 6.511 13.269 2.027 1.00 94.44 94 MET A C 1
ATOM 764 O O . MET A 1 94 ? 7.191 12.715 1.163 1.00 94.44 94 MET A O 1
ATOM 768 N N . LYS A 1 95 ? 6.614 14.577 2.283 1.00 80.00 95 LYS A N 1
ATOM 769 C CA . LYS A 1 95 ? 7.657 15.433 1.699 1.00 80.00 95 LYS A CA 1
ATOM 770 C C . LYS A 1 95 ? 8.891 15.399 2.598 1.00 80.00 95 LYS A C 1
ATOM 772 O O . LYS A 1 95 ? 8.760 15.622 3.802 1.00 80.00 95 LYS A O 1
ATOM 777 N N . PHE A 1 96 ? 10.050 15.118 2.009 1.00 58.94 96 PHE A N 1
ATOM 778 C CA . PHE A 1 96 ? 11.358 15.219 2.662 1.00 58.94 96 PHE A CA 1
ATOM 779 C C . PHE A 1 96 ? 12.019 16.559 2.347 1.00 58.94 96 PHE A C 1
ATOM 781 O O . PHE A 1 96 ? 11.820 17.053 1.212 1.00 58.94 96 PHE A O 1
#

Foldseek 3Di:
DPDPPDQWDDDDQEIERPNQQAWEFEAQDDPAAIWIAHQVGIDRDPDDQDDDPRYHYDYPCVVVVDRDQWGWYHHNNWIWTAHRVPVVDRIDTDDD